Protein AF-R9B9D6-F1 (afdb_monomer)

pLDDT: mean 93.03, std 6.01, range [61.12, 97.44]

Structure (mmCIF, N/CA/C/O backbone):
data_AF-R9B9D6-F1
#
_entry.id   AF-R9B9D6-F1
#
loop_
_atom_site.group_PDB
_atom_site.id
_atom_site.type_symbol
_atom_site.label_atom_id
_atom_site.label_alt_id
_atom_site.label_comp_id
_atom_site.label_asym_id
_atom_site.label_entity_id
_atom_site.label_seq_id
_atom_site.pdbx_PDB_ins_code
_atom_site.Cartn_x
_atom_site.Cartn_y
_atom_site.Cartn_z
_atom_site.occupancy
_atom_site.B_iso_or_equiv
_atom_site.auth_seq_id
_atom_site.auth_comp_id
_atom_site.auth_asym_id
_atom_site.auth_atom_id
_atom_site.pdbx_PDB_model_num
ATOM 1 N N . MET A 1 1 ? -4.789 -20.080 -4.469 1.00 84.12 1 MET A N 1
ATOM 2 C CA . MET A 1 1 ? -3.547 -19.301 -4.666 1.00 84.12 1 MET A CA 1
ATOM 3 C C . MET A 1 1 ? -3.909 -17.826 -4.576 1.00 84.12 1 MET A C 1
ATOM 5 O O . MET A 1 1 ? -4.889 -17.441 -5.203 1.00 84.12 1 MET A O 1
ATOM 9 N N . LEU A 1 2 ? -3.215 -17.043 -3.748 1.00 92.06 2 LEU A N 1
ATOM 10 C CA . LEU A 1 2 ? -3.481 -15.607 -3.599 1.00 92.06 2 LEU A CA 1
ATOM 11 C C . LEU A 1 2 ? -2.810 -14.823 -4.734 1.00 92.06 2 LEU A C 1
ATOM 13 O O . LEU A 1 2 ? -1.798 -15.257 -5.281 1.00 92.06 2 LEU A O 1
ATOM 17 N N . LYS A 1 3 ? -3.390 -13.683 -5.114 1.00 93.62 3 LYS A N 1
ATOM 18 C CA . LYS A 1 3 ? -2.851 -12.825 -6.175 1.00 93.62 3 LYS A CA 1
ATOM 19 C C . LYS A 1 3 ? -1.760 -11.906 -5.629 1.00 93.62 3 LYS A C 1
ATOM 21 O O . LYS A 1 3 ? -1.953 -11.241 -4.609 1.00 93.62 3 LYS A O 1
ATOM 26 N N . LYS A 1 4 ? -0.649 -11.805 -6.357 1.00 93.44 4 LYS A N 1
ATOM 27 C CA . LYS A 1 4 ? 0.448 -10.882 -6.053 1.00 93.44 4 L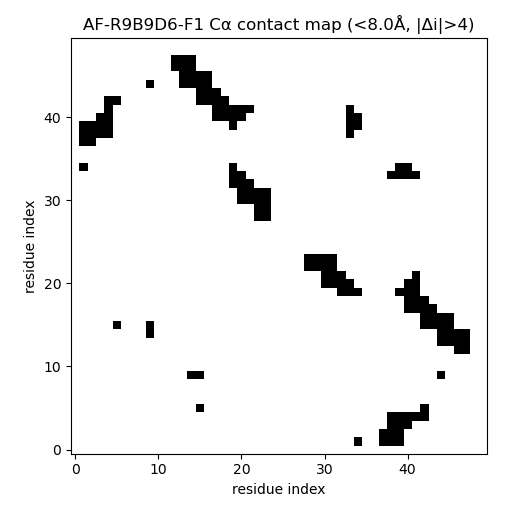YS A CA 1
ATOM 28 C C . LYS A 1 4 ? 0.281 -9.572 -6.825 1.00 93.44 4 LYS A C 1
ATOM 30 O O . LYS A 1 4 ? 0.046 -9.587 -8.030 1.00 93.44 4 LYS A O 1
ATOM 35 N N . LEU A 1 5 ? 0.391 -8.444 -6.126 1.00 92.88 5 LEU A N 1
ATOM 36 C CA . LEU A 1 5 ? 0.362 -7.098 -6.709 1.00 92.88 5 LEU A CA 1
ATOM 37 C C . LEU A 1 5 ? 1.785 -6.550 -6.896 1.00 92.88 5 LEU A C 1
ATOM 39 O O . LEU A 1 5 ? 2.734 -7.076 -6.321 1.00 92.88 5 LEU A O 1
ATOM 43 N N . GLY A 1 6 ? 1.925 -5.470 -7.674 1.00 87.31 6 GLY A N 1
ATOM 44 C CA . GLY A 1 6 ? 3.191 -4.733 -7.805 1.00 87.31 6 GLY A CA 1
ATOM 45 C C . GLY A 1 6 ? 4.316 -5.525 -8.479 1.00 87.31 6 GLY A C 1
ATOM 46 O O . GLY A 1 6 ? 5.476 -5.352 -8.129 1.00 87.31 6 GLY A O 1
ATOM 47 N N . THR A 1 7 ? 3.980 -6.410 -9.423 1.00 90.88 7 THR A N 1
ATOM 48 C CA . THR A 1 7 ? 4.958 -7.189 -10.206 1.00 90.88 7 THR A CA 1
ATOM 49 C C . THR A 1 7 ? 5.712 -6.349 -11.238 1.00 90.88 7 THR A C 1
ATOM 51 O O . THR A 1 7 ? 6.746 -6.775 -11.736 1.00 90.88 7 THR A O 1
ATOM 54 N N . GLN A 1 8 ? 5.187 -5.171 -11.565 1.00 93.38 8 GLN A N 1
ATOM 55 C CA . GLN A 1 8 ? 5.806 -4.195 -12.455 1.00 93.38 8 GLN A CA 1
ATOM 56 C C . GLN A 1 8 ? 6.840 -3.341 -11.718 1.00 93.38 8 GLN A C 1
ATOM 58 O O . GLN A 1 8 ? 6.651 -3.010 -10.542 1.00 93.38 8 GLN A O 1
ATOM 63 N N . GLU A 1 9 ? 7.898 -2.936 -12.422 1.00 94.94 9 GLU A N 1
ATOM 64 C CA . GLU A 1 9 ? 8.881 -2.004 -11.873 1.00 94.94 9 GLU A CA 1
ATOM 65 C C . GLU A 1 9 ? 8.209 -0.684 -11.460 1.00 94.94 9 GLU A C 1
ATOM 67 O O . GLU A 1 9 ? 7.332 -0.175 -12.170 1.00 94.94 9 GLU A O 1
ATOM 72 N N . PRO A 1 10 ? 8.564 -0.125 -10.291 1.00 94.88 10 PRO A N 1
ATOM 73 C CA . PRO A 1 10 ? 8.047 1.170 -9.889 1.00 94.88 10 PRO A CA 1
ATOM 74 C C . PRO A 1 10 ? 8.642 2.283 -10.777 1.00 94.88 10 PRO A C 1
ATOM 76 O O . PRO A 1 10 ? 9.792 2.180 -11.209 1.00 94.88 10 PRO A O 1
ATOM 79 N N . PRO A 1 11 ? 7.903 3.382 -11.023 1.00 95.06 11 PRO A N 1
ATOM 80 C CA . PRO A 1 11 ? 8.444 4.556 -11.702 1.00 95.06 11 PRO A CA 1
ATOM 81 C C . PRO A 1 11 ? 9.693 5.115 -11.006 1.00 95.06 11 PRO A C 1
ATOM 83 O O . PRO A 1 11 ? 9.868 4.966 -9.794 1.00 95.06 11 PRO A O 1
ATOM 86 N N . LYS A 1 12 ? 10.541 5.830 -11.757 1.00 95.94 12 LYS A N 1
ATOM 87 C C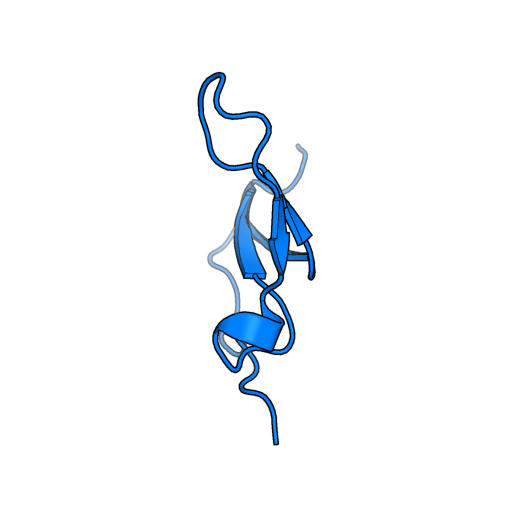A . LYS A 1 12 ? 11.744 6.475 -11.208 1.00 95.94 12 LYS A CA 1
ATOM 88 C C . LYS A 1 12 ? 11.388 7.374 -10.016 1.00 95.94 12 LYS A C 1
ATOM 90 O O . LYS A 1 12 ? 10.504 8.219 -10.112 1.00 95.94 12 LYS A O 1
ATOM 95 N N . GLY A 1 13 ? 12.112 7.204 -8.909 1.00 95.69 13 GLY A N 1
ATOM 96 C CA . GLY A 1 13 ? 11.894 7.966 -7.673 1.00 95.69 13 GLY A CA 1
ATOM 97 C C . GLY A 1 13 ? 10.750 7.446 -6.796 1.00 95.69 13 GLY A C 1
ATOM 98 O O . GLY A 1 13 ? 10.437 8.071 -5.786 1.00 95.69 13 GLY A O 1
ATOM 99 N N . MET A 1 14 ? 10.145 6.310 -7.148 1.00 96.88 14 MET A N 1
ATOM 100 C CA . MET A 1 14 ? 9.108 5.639 -6.368 1.00 96.88 14 MET A CA 1
ATOM 101 C C . MET A 1 14 ? 9.539 4.216 -5.999 1.00 96.88 14 MET A C 1
ATOM 103 O O . MET A 1 14 ? 10.392 3.613 -6.649 1.00 96.88 14 MET A O 1
ATOM 107 N N . LYS A 1 15 ? 8.901 3.646 -4.978 1.00 95.81 15 LYS A N 1
ATOM 108 C CA . LYS A 1 15 ? 9.037 2.238 -4.592 1.00 95.81 15 LYS A CA 1
ATOM 109 C C . LYS A 1 15 ? 7.687 1.637 -4.221 1.00 95.81 15 LYS A C 1
ATOM 111 O O . LYS A 1 15 ? 6.806 2.331 -3.711 1.00 95.81 15 LYS A O 1
ATOM 116 N N . TRP A 1 16 ? 7.542 0.334 -4.446 1.00 96.38 16 TRP A N 1
ATOM 117 C CA . TRP A 1 16 ? 6.415 -0.429 -3.921 1.00 96.38 16 TRP A CA 1
ATOM 118 C C . TRP A 1 16 ? 6.629 -0.752 -2.443 1.00 96.38 16 TRP A C 1
ATOM 120 O O . TRP A 1 16 ? 7.688 -1.236 -2.050 1.00 96.38 16 TRP A O 1
ATOM 130 N N . ILE A 1 17 ? 5.604 -0.516 -1.631 1.00 95.31 17 ILE A N 1
ATOM 131 C CA . ILE A 1 17 ? 5.511 -0.990 -0.253 1.00 95.31 17 ILE A CA 1
ATOM 132 C C . ILE A 1 17 ? 4.339 -1.952 -0.161 1.00 95.31 17 ILE A C 1
ATOM 134 O O . ILE A 1 17 ? 3.221 -1.625 -0.569 1.00 95.31 17 ILE A O 1
ATOM 138 N N . PHE A 1 18 ? 4.609 -3.128 0.397 1.00 96.38 18 PHE A N 1
ATOM 139 C CA . PHE A 1 18 ? 3.629 -4.188 0.559 1.00 96.38 18 PHE A CA 1
ATOM 140 C C . PHE A 1 18 ? 3.284 -4.377 2.031 1.00 96.38 18 PHE A C 1
ATOM 142 O O . PHE A 1 18 ? 4.174 -4.478 2.874 1.00 96.38 18 PHE A O 1
ATOM 149 N N . CYS A 1 19 ? 1.995 -4.451 2.347 1.00 96.19 19 CYS A N 1
ATOM 150 C CA . CYS A 1 19 ? 1.538 -4.832 3.679 1.00 96.19 19 CYS A CA 1
ATOM 151 C C . CYS A 1 19 ? 0.249 -5.648 3.601 1.00 96.19 19 CYS A C 1
ATOM 153 O O . CYS A 1 19 ? -0.624 -5.379 2.781 1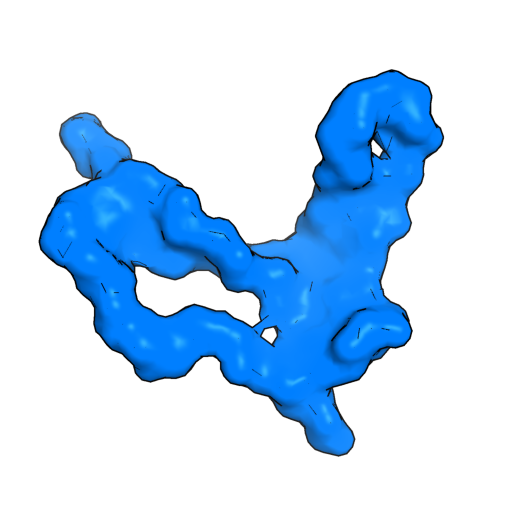.00 96.19 19 CYS A O 1
ATOM 155 N N . ARG A 1 20 ? 0.107 -6.652 4.468 1.00 96.31 20 ARG A N 1
ATOM 156 C CA . ARG A 1 20 ? -1.109 -7.476 4.516 1.00 96.31 20 ARG A CA 1
ATOM 157 C C . ARG A 1 20 ? -2.298 -6.714 5.097 1.00 96.31 20 ARG A C 1
ATOM 159 O O . ARG A 1 20 ? -3.403 -6.786 4.569 1.00 96.31 20 ARG A O 1
ATOM 166 N N . PHE A 1 21 ? -2.052 -5.947 6.154 1.00 96.44 21 PHE A N 1
ATOM 167 C CA . PHE A 1 21 ? -3.078 -5.196 6.865 1.00 96.44 21 PHE A CA 1
ATOM 168 C C . PHE A 1 21 ? -2.945 -3.704 6.582 1.00 96.44 21 PHE A C 1
ATOM 170 O O . PHE A 1 21 ? -1.851 -3.143 6.672 1.00 96.44 21 PHE A O 1
ATOM 177 N N . ARG A 1 22 ? -4.066 -3.039 6.292 1.00 93.62 22 ARG A N 1
ATOM 178 C CA . ARG A 1 22 ? -4.120 -1.574 6.197 1.00 93.62 22 ARG A CA 1
ATOM 179 C C . ARG A 1 22 ? -5.281 -1.015 6.998 1.00 93.62 22 ARG A C 1
ATOM 181 O O . ARG A 1 22 ? -6.341 -1.629 7.070 1.00 93.62 22 ARG A O 1
ATOM 188 N N . LYS A 1 23 ? -5.105 0.184 7.545 1.00 93.38 23 LYS A N 1
ATOM 189 C CA . LYS A 1 23 ? -6.200 0.928 8.172 1.00 93.38 23 LYS A CA 1
ATOM 190 C C . LYS A 1 23 ? -7.021 1.639 7.101 1.00 93.38 23 LYS A C 1
ATOM 192 O O . LYS A 1 23 ? -6.46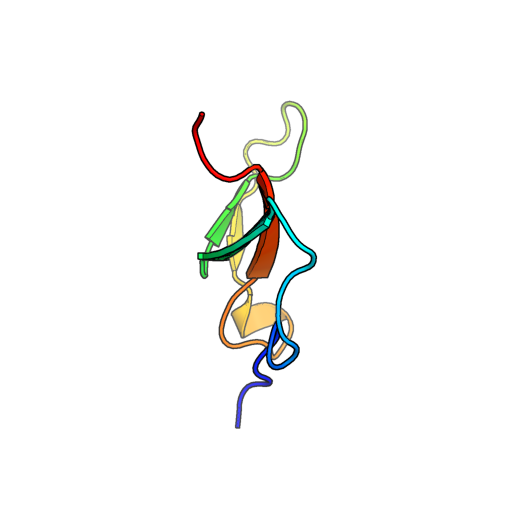1 2.205 6.160 1.00 93.38 23 LYS A O 1
ATOM 197 N N . VAL A 1 24 ? -8.341 1.620 7.246 1.00 90.25 24 VAL A N 1
ATOM 198 C CA . VAL A 1 24 ? -9.230 2.454 6.430 1.00 90.25 24 VAL A CA 1
ATOM 199 C C . VAL A 1 24 ? -8.980 3.918 6.791 1.00 90.25 24 VAL A C 1
ATOM 201 O O . VAL A 1 24 ? -8.850 4.253 7.967 1.00 90.25 24 VAL A O 1
ATOM 204 N N . ARG A 1 25 ? -8.892 4.798 5.785 1.00 86.12 25 ARG A N 1
ATOM 205 C CA . ARG A 1 25 ? -8.753 6.243 6.020 1.00 86.12 25 ARG A CA 1
ATOM 206 C C . ARG A 1 25 ? -9.977 6.784 6.775 1.00 86.12 25 ARG A C 1
ATOM 208 O O . ARG A 1 25 ? -11.099 6.354 6.524 1.00 86.12 25 ARG A O 1
ATOM 215 N N . GLY A 1 26 ? -9.755 7.749 7.667 1.00 86.31 26 GLY A N 1
ATOM 216 C CA . GLY A 1 26 ? -10.788 8.333 8.532 1.00 86.31 26 GLY A CA 1
ATOM 217 C C . GLY A 1 26 ? -10.875 7.665 9.911 1.00 86.31 26 GLY A C 1
ATOM 218 O O . GLY A 1 26 ? -9.994 6.903 10.298 1.00 86.31 26 GLY A O 1
ATOM 219 N N . ASN A 1 27 ? -11.954 7.936 10.652 1.00 85.00 27 ASN A N 1
ATOM 220 C CA . ASN A 1 27 ? -12.102 7.541 12.065 1.00 85.00 27 ASN A CA 1
ATOM 221 C C . ASN A 1 27 ? -12.813 6.193 12.283 1.00 85.00 27 ASN A C 1
ATOM 223 O O . ASN A 1 27 ? -13.301 5.919 13.372 1.00 85.00 27 ASN A O 1
ATOM 227 N N . SER A 1 28 ? -12.886 5.331 11.265 1.00 87.88 28 SER A N 1
ATOM 228 C CA . SER A 1 28 ? -13.620 4.060 11.391 1.00 87.88 28 SER A CA 1
ATOM 229 C C . SER A 1 28 ? -12.919 3.013 12.267 1.00 87.88 28 SER A C 1
ATOM 231 O O . SER A 1 28 ? -13.550 2.032 12.646 1.00 87.88 28 SER A O 1
ATOM 233 N N . GLY A 1 29 ? -11.612 3.158 12.525 1.00 88.00 29 GLY A N 1
ATOM 234 C CA . GLY A 1 29 ? -10.802 2.165 13.248 1.00 88.00 29 GLY A CA 1
ATOM 235 C C . GLY A 1 29 ? -10.639 0.817 12.529 1.00 88.00 29 GLY A C 1
ATOM 236 O O . GLY A 1 29 ? -9.917 -0.051 13.014 1.00 88.00 29 GLY A O 1
ATOM 237 N N . LYS A 1 30 ? -11.274 0.633 11.365 1.00 93.81 30 LYS A N 1
ATOM 238 C CA . LYS A 1 30 ? -11.288 -0.633 10.632 1.00 93.81 30 LYS A CA 1
ATOM 239 C C . LYS A 1 30 ? -9.922 -0.949 10.032 1.00 93.81 30 LYS A C 1
ATOM 241 O O . LYS A 1 30 ? -9.267 -0.090 9.433 1.00 93.81 30 LYS A O 1
ATOM 246 N N . VAL A 1 31 ? -9.542 -2.217 10.142 1.00 95.62 31 VAL A N 1
ATOM 247 C CA . VAL A 1 31 ? -8.365 -2.810 9.505 1.00 95.62 31 VAL A CA 1
ATOM 248 C C . VAL A 1 31 ? -8.848 -3.772 8.425 1.00 95.62 31 VAL A C 1
ATOM 250 O O . VAL A 1 31 ? -9.766 -4.546 8.669 1.00 95.62 31 VAL A O 1
ATOM 253 N N . LEU A 1 32 ? -8.254 -3.697 7.237 1.00 95.88 32 LEU A N 1
ATOM 254 C CA . LEU A 1 32 ? -8.549 -4.580 6.110 1.00 95.88 32 LEU A CA 1
ATOM 255 C C . LEU A 1 32 ? -7.390 -5.553 5.901 1.00 95.88 32 LEU A C 1
ATOM 257 O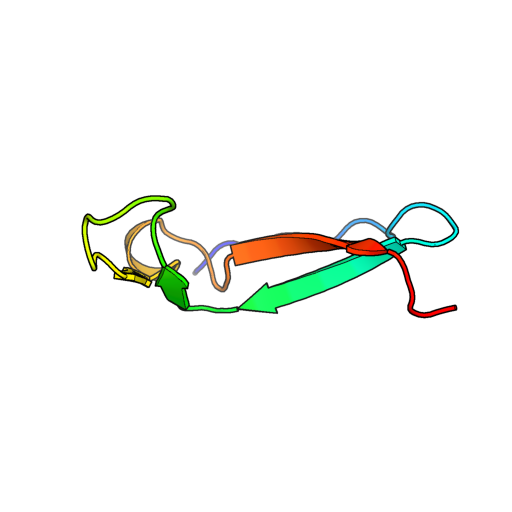 O . LEU A 1 32 ? -6.248 -5.106 5.734 1.00 95.88 32 LEU A O 1
ATOM 261 N N . ASP A 1 33 ? -7.688 -6.849 5.863 1.00 97.44 33 ASP A N 1
ATOM 262 C CA . ASP A 1 33 ? -6.741 -7.905 5.496 1.00 97.44 33 ASP A CA 1
ATOM 263 C C . ASP A 1 33 ? -6.810 -8.165 3.984 1.00 97.44 33 ASP A C 1
ATOM 265 O O . ASP A 1 33 ? -7.867 -8.476 3.447 1.00 97.44 33 ASP A O 1
ATOM 269 N N . ALA A 1 34 ? -5.685 -8.053 3.278 1.00 97.25 34 ALA A N 1
ATOM 270 C CA . ALA A 1 34 ? -5.604 -8.303 1.837 1.00 97.25 34 ALA A CA 1
ATOM 271 C C . ALA A 1 34 ? -6.069 -9.719 1.437 1.00 97.25 34 ALA A C 1
ATOM 273 O O . ALA A 1 34 ? -6.610 -9.905 0.342 1.00 97.25 34 ALA A O 1
ATOM 274 N N . HIS A 1 35 ? -5.904 -10.702 2.328 1.00 97.38 35 HIS A N 1
ATOM 275 C CA . HIS A 1 35 ? -6.288 -12.089 2.066 1.00 97.38 35 HIS A CA 1
ATOM 276 C C . HIS A 1 35 ? -7.804 -12.253 1.904 1.00 97.38 35 HIS A C 1
ATOM 278 O O . HIS A 1 35 ? -8.237 -13.037 1.060 1.00 97.38 35 HIS A O 1
ATOM 284 N N . GLU A 1 36 ? -8.607 -11.473 2.636 1.00 97.19 36 GLU A N 1
ATOM 285 C CA . GLU A 1 36 ? -10.076 -11.461 2.509 1.00 97.19 36 GLU A CA 1
ATOM 286 C C . GLU A 1 36 ? -10.528 -11.009 1.111 1.00 97.19 36 GLU A C 1
ATOM 288 O O . GLU A 1 36 ? -11.636 -11.312 0.676 1.00 97.19 36 GLU A O 1
ATOM 293 N N . TYR A 1 37 ? -9.642 -10.330 0.378 1.00 95.44 37 TYR A N 1
ATOM 294 C CA . TYR A 1 37 ? -9.856 -9.854 -0.986 1.00 95.44 37 TYR A CA 1
ATOM 295 C C . TYR A 1 37 ? -9.138 -10.717 -2.040 1.00 95.44 37 TYR A C 1
ATOM 297 O O . TYR A 1 37 ? -9.137 -10.373 -3.222 1.00 95.44 37 TYR A O 1
ATOM 305 N N . GLY A 1 38 ? -8.520 -11.833 -1.638 1.00 97.00 38 GLY A N 1
ATOM 306 C CA . GLY A 1 38 ? -7.816 -12.749 -2.539 1.00 97.00 38 GLY A CA 1
ATOM 307 C C . GLY A 1 38 ? -6.411 -12.297 -2.956 1.00 97.00 38 GLY A C 1
ATOM 308 O O . GLY A 1 38 ? -5.886 -12.809 -3.948 1.00 97.00 38 GLY A O 1
ATOM 309 N N . TYR A 1 39 ? -5.792 -11.368 -2.220 1.00 97.31 39 TYR A N 1
ATOM 310 C CA . TYR A 1 39 ? -4.433 -10.875 -2.473 1.00 97.31 39 TYR A CA 1
ATOM 311 C C . TYR A 1 39 ? -3.461 -11.284 -1.363 1.00 97.31 39 TYR A C 1
ATOM 313 O O . TYR A 1 39 ? -3.860 -11.426 -0.213 1.00 97.31 39 TYR A O 1
ATOM 321 N N . GLU A 1 40 ? -2.174 -11.429 -1.689 1.00 96.50 40 GLU A N 1
ATOM 322 C CA . GLU A 1 40 ? -1.115 -11.676 -0.692 1.00 96.50 40 GLU A CA 1
ATOM 323 C C . GLU A 1 40 ? -0.848 -10.439 0.182 1.00 96.50 40 GLU A C 1
ATOM 325 O O . GLU A 1 40 ? -0.585 -10.541 1.378 1.00 96.50 40 GLU A O 1
ATOM 330 N N . ALA A 1 41 ? -0.918 -9.248 -0.418 1.00 97.31 41 ALA A N 1
ATOM 331 C CA . ALA A 1 41 ? -0.693 -7.976 0.256 1.00 97.31 41 ALA A CA 1
ATOM 332 C C . ALA A 1 41 ? -1.339 -6.817 -0.511 1.00 97.31 41 ALA A C 1
ATOM 334 O O . ALA A 1 41 ? -1.513 -6.873 -1.730 1.00 97.31 41 ALA A O 1
ATOM 335 N N . TRP A 1 42 ? -1.626 -5.727 0.199 1.00 96.44 42 TRP A N 1
ATOM 336 C CA . TRP A 1 42 ? -1.832 -4.414 -0.402 1.00 96.44 42 TRP A CA 1
ATOM 337 C C . TRP A 1 42 ? -0.517 -3.915 -0.996 1.00 96.44 42 TRP A C 1
ATOM 339 O O . TRP A 1 42 ? 0.537 -4.131 -0.404 1.00 96.44 42 TRP A O 1
ATOM 349 N N . ALA A 1 43 ? -0.582 -3.211 -2.123 1.00 96.00 43 ALA A N 1
ATOM 350 C CA . ALA A 1 43 ? 0.569 -2.575 -2.752 1.00 96.00 43 ALA A CA 1
ATOM 351 C C . ALA A 1 43 ? 0.363 -1.059 -2.800 1.00 96.00 43 ALA A C 1
ATOM 353 O O . ALA A 1 43 ? -0.650 -0.580 -3.314 1.00 96.00 43 ALA A O 1
ATOM 354 N N . PHE A 1 44 ? 1.328 -0.309 -2.277 1.00 94.75 44 PHE A N 1
ATOM 355 C CA . PHE A 1 44 ? 1.330 1.149 -2.291 1.00 94.75 44 PHE A CA 1
ATOM 356 C C . PHE A 1 44 ? 2.561 1.659 -3.016 1.00 94.75 44 PHE A C 1
ATOM 358 O O . PHE A 1 44 ? 3.672 1.215 -2.736 1.00 94.75 44 PHE A O 1
ATOM 365 N N . LEU A 1 45 ? 2.360 2.615 -3.917 1.00 95.19 45 LEU A N 1
ATOM 366 C CA . LEU A 1 45 ? 3.454 3.353 -4.520 1.00 95.19 45 LEU A CA 1
ATOM 367 C C . LEU A 1 45 ? 3.782 4.548 -3.621 1.00 95.19 45 LEU A C 1
ATOM 369 O O . LEU A 1 45 ? 2.902 5.362 -3.336 1.00 95.19 45 LEU A O 1
ATOM 373 N N . VAL A 1 46 ? 5.023 4.633 -3.150 1.00 95.12 46 VAL A N 1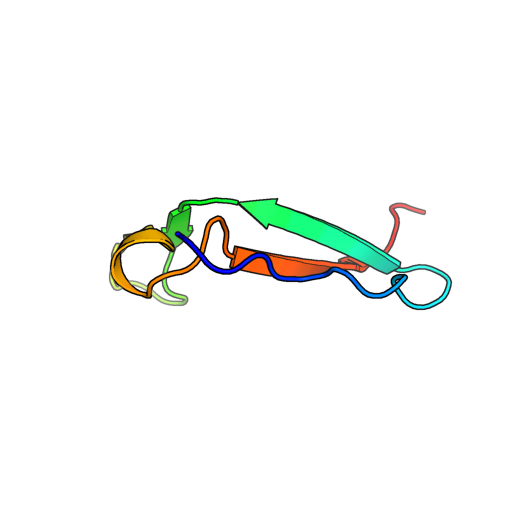
ATOM 374 C CA . VAL A 1 46 ? 5.486 5.731 -2.291 1.00 95.12 46 VAL A CA 1
ATOM 375 C C . VAL A 1 46 ? 6.768 6.341 -2.856 1.00 95.12 46 VAL A C 1
ATOM 377 O O . VAL A 1 46 ? 7.546 5.608 -3.472 1.00 95.12 46 VAL A O 1
ATOM 380 N N . PRO A 1 47 ? 7.033 7.639 -2.631 1.00 96.25 47 PRO A N 1
ATOM 381 C CA . PRO A 1 47 ? 8.315 8.233 -2.984 1.00 96.25 47 PRO A CA 1
ATOM 3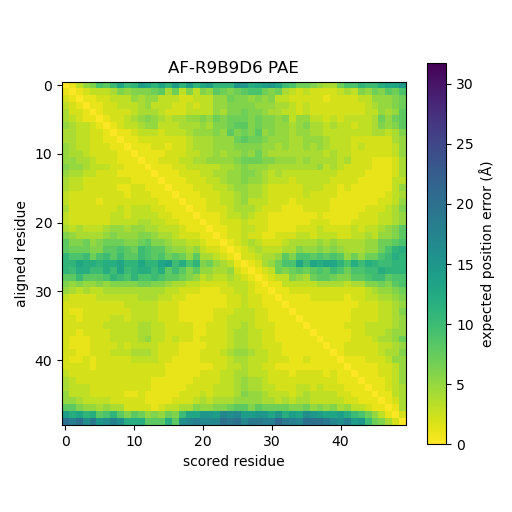82 C C . PRO A 1 47 ? 9.474 7.496 -2.304 1.00 96.25 47 PRO A C 1
ATOM 384 O O . PRO A 1 47 ? 9.373 7.063 -1.149 1.00 96.25 47 PRO A O 1
ATOM 387 N N . CYS A 1 48 ? 10.592 7.357 -3.010 1.00 92.81 48 CYS A N 1
ATOM 388 C CA . CYS A 1 48 ? 11.856 7.037 -2.361 1.00 92.81 48 CYS A CA 1
ATOM 389 C C . CYS A 1 48 ? 12.188 8.170 -1.382 1.00 92.81 48 CYS A C 1
ATOM 391 O O . CYS A 1 48 ? 11.967 9.338 -1.697 1.00 92.81 48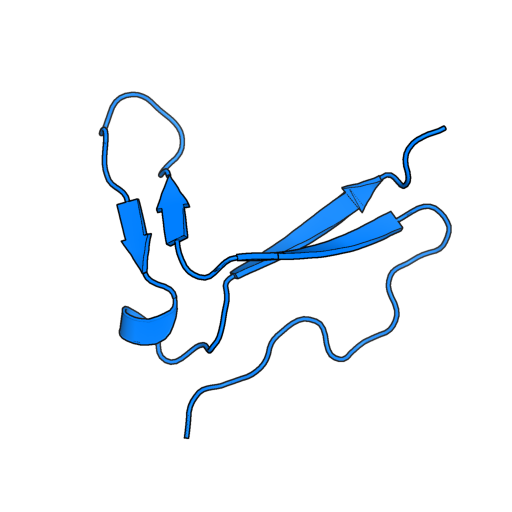 CYS A O 1
ATOM 393 N N . ALA A 1 49 ? 12.668 7.827 -0.184 1.00 81.25 49 ALA A N 1
ATOM 394 C CA . ALA A 1 49 ? 13.155 8.847 0.739 1.00 81.25 49 ALA A CA 1
ATOM 395 C C . ALA A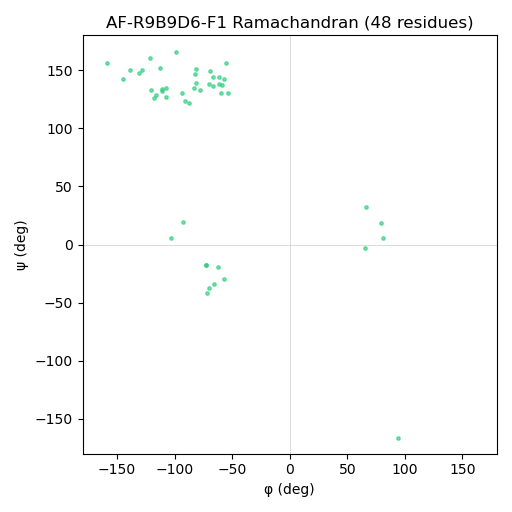 1 49 ? 14.306 9.598 0.053 1.00 81.25 49 ALA A C 1
ATOM 397 O O . ALA A 1 49 ? 15.179 8.950 -0.529 1.00 81.25 49 ALA A O 1
ATOM 398 N N . THR A 1 50 ? 14.235 10.929 0.065 1.00 61.12 50 THR A N 1
ATOM 399 C CA . THR A 1 50 ? 15.330 11.824 -0.335 1.00 61.12 50 THR A CA 1
ATOM 400 C C . THR A 1 50 ? 16.516 11.674 0.593 1.00 61.12 50 THR A C 1
ATOM 402 O O . THR A 1 50 ? 16.260 11.587 1.817 1.00 61.12 50 THR A O 1
#

Mean predicted aligned error: 3.82 Å

Sequence (50 aa):
MLKKLGTQEPPKGMKWIFCRFRKVRGNSGKVLDAHEYGYEAWAFLVPCAT

Secondary structure (DSSP, 8-state):
-PBPP--SPPPTTEEEEEESEEEPSSS---EEEGGGGTBS-EEEEEEPP-

Foldseek 3Di:
DADEPDPDDAPPQKDKDWDQWDDDPDDPRDIDGVVVVRHPTDIDIDGDDD

Radius of gyration: 12.59 Å; Cα contacts (8 Å, |Δi|>4): 75; chains: 1; bounding box: 29×31×26 Å

Organism: NCBI:txid1120927

Solvent-accessible surface area (backbone atoms only — not comparable to full-atom values): 3217 Å² total; per-residue (Å²): 133,64,43,80,63,77,87,64,84,58,59,92,68,39,38,78,46,75,42,43,65,44,72,52,88,72,90,75,81,46,71,47,54,23,60,87,74,49,21,65,32,42,69,42,85,40,71,53,86,129